Protein AF-A0A839R0R4-F1 (afdb_monomer_lite)

pLDDT: mean 74.89, std 13.88, range [42.34, 93.38]

Secondary structure (DSSP, 8-state):
---HHHHHHHHHHHHHHHHHHHHHHHHHHHHTTSS----HHHHHHHHHHHHHHHHHHHHHHHHHHHHH-SS--TT-HHHHHHHHHHHHHHHHHHHHHHT-TTHHHHHHHHHHHHHHHHIIIII-TTS--HHHHHHHHHT--

Organism: NCBI:txid521392

Radius of gyration: 17.18 Å; chains: 1; bounding box: 37×26×56 Å

Structure (mmCIF, N/CA/C/O backbone):
data_AF-A0A839R0R4-F1
#
_entry.id   AF-A0A839R0R4-F1
#
loop_
_atom_site.group_PDB
_atom_site.id
_atom_site.type_symbol
_atom_site.label_atom_id
_atom_site.label_alt_id
_atom_site.label_comp_id
_atom_site.label_asym_id
_atom_site.label_entity_id
_atom_site.label_seq_id
_atom_site.pdbx_PDB_ins_code
_atom_site.Cartn_x
_atom_site.Cartn_y
_atom_site.Cartn_z
_atom_site.occupancy
_atom_site.B_iso_or_equiv
_atom_site.auth_seq_id
_atom_site.auth_comp_id
_atom_site.auth_asym_id
_atom_site.auth_atom_id
_atom_site.pdbx_PDB_model_num
ATOM 1 N N . MET A 1 1 ? 18.635 4.815 -20.422 1.00 52.44 1 MET A N 1
ATOM 2 C CA . MET A 1 1 ? 17.912 4.214 -19.280 1.00 52.44 1 MET A CA 1
ATOM 3 C C . MET A 1 1 ? 17.832 5.263 -18.183 1.00 52.44 1 MET A C 1
ATOM 5 O O . MET A 1 1 ? 18.862 5.893 -17.953 1.00 52.44 1 MET A O 1
ATOM 9 N N . PRO A 1 2 ? 16.663 5.507 -17.565 1.00 56.66 2 PRO A N 1
ATOM 10 C CA . PRO A 1 2 ? 16.578 6.386 -16.399 1.00 56.66 2 PRO A CA 1
ATOM 11 C C . PRO A 1 2 ? 17.519 5.884 -15.295 1.00 56.66 2 PRO A C 1
ATOM 13 O O . PRO A 1 2 ? 17.740 4.678 -15.160 1.00 56.66 2 PRO A O 1
ATOM 16 N N . SER A 1 3 ? 18.123 6.806 -14.543 1.00 73.06 3 SER A N 1
ATOM 17 C CA . SER A 1 3 ? 18.956 6.446 -13.396 1.00 73.06 3 SER A CA 1
ATOM 18 C C . SER A 1 3 ? 18.098 5.767 -12.326 1.00 73.06 3 SER A C 1
ATOM 20 O O . SER A 1 3 ? 16.921 6.093 -12.173 1.00 73.06 3 SER A O 1
ATOM 22 N N . PHE A 1 4 ? 18.692 4.860 -11.542 1.00 68.06 4 PHE A N 1
ATOM 23 C CA . PHE A 1 4 ? 18.011 4.232 -10.401 1.00 68.06 4 PHE A CA 1
ATOM 24 C C . PHE A 1 4 ? 17.370 5.277 -9.474 1.00 68.06 4 PHE A C 1
ATOM 26 O O . PHE A 1 4 ? 16.248 5.087 -9.015 1.00 68.06 4 PHE A O 1
ATOM 33 N N . SER A 1 5 ? 18.042 6.418 -9.279 1.00 70.75 5 SER A N 1
ATOM 34 C CA . SER A 1 5 ? 17.506 7.544 -8.514 1.00 70.75 5 SER A CA 1
ATOM 35 C C . SER A 1 5 ? 16.203 8.094 -9.094 1.00 70.75 5 SER A C 1
ATOM 37 O O . SER A 1 5 ? 15.271 8.310 -8.336 1.00 70.75 5 SER A O 1
ATOM 39 N N . ALA A 1 6 ? 16.093 8.266 -10.414 1.00 70.69 6 ALA A N 1
ATOM 40 C CA . ALA A 1 6 ? 14.887 8.797 -11.047 1.00 70.69 6 ALA A CA 1
ATOM 41 C C . ALA A 1 6 ? 13.709 7.815 -10.951 1.00 70.69 6 ALA A C 1
ATOM 43 O O . ALA A 1 6 ? 12.592 8.225 -10.639 1.00 70.69 6 ALA A O 1
ATOM 44 N N . THR A 1 7 ? 13.964 6.517 -11.157 1.00 67.75 7 THR A N 1
ATOM 45 C CA . THR A 1 7 ? 12.957 5.461 -10.964 1.00 67.75 7 THR A CA 1
ATOM 46 C C . THR A 1 7 ? 12.481 5.429 -9.513 1.00 67.75 7 THR A C 1
ATOM 48 O O . THR A 1 7 ? 11.280 5.467 -9.261 1.00 67.75 7 THR A O 1
ATOM 51 N N . LEU A 1 8 ? 13.410 5.446 -8.554 1.00 72.31 8 LEU A N 1
ATOM 52 C CA . LEU A 1 8 ? 13.084 5.456 -7.131 1.00 72.31 8 LEU A CA 1
ATOM 53 C C . LEU A 1 8 ? 12.282 6.704 -6.743 1.00 72.31 8 LEU A C 1
ATOM 55 O O . LEU A 1 8 ? 11.289 6.589 -6.038 1.00 72.31 8 LEU A O 1
ATOM 59 N N . THR A 1 9 ? 12.659 7.891 -7.224 1.00 76.75 9 THR A N 1
ATOM 60 C CA . THR A 1 9 ? 11.929 9.131 -6.926 1.00 76.75 9 THR A CA 1
ATOM 61 C C . THR A 1 9 ? 10.496 9.095 -7.458 1.00 76.75 9 THR A C 1
ATOM 63 O O . THR A 1 9 ? 9.586 9.498 -6.737 1.00 76.75 9 THR A O 1
ATOM 66 N N . GLY A 1 10 ? 10.269 8.578 -8.671 1.00 72.19 10 GLY A N 1
ATOM 67 C CA . GLY A 1 10 ? 8.919 8.424 -9.227 1.00 72.19 10 GLY A CA 1
ATOM 68 C C . GLY A 1 10 ? 8.033 7.510 -8.374 1.00 72.19 10 GLY A C 1
ATOM 69 O O . GLY A 1 10 ? 6.925 7.897 -8.003 1.00 72.19 10 GLY A O 1
ATOM 70 N N . HIS A 1 11 ? 8.568 6.349 -7.990 1.00 75.25 11 HIS A N 1
ATOM 71 C CA . HIS A 1 11 ? 7.909 5.393 -7.095 1.00 75.25 11 HIS A CA 1
ATOM 72 C C . HIS A 1 11 ? 7.652 5.970 -5.694 1.00 75.25 11 HIS A C 1
ATOM 74 O O . HIS A 1 11 ? 6.595 5.756 -5.110 1.00 75.25 11 HIS A O 1
ATOM 80 N N . MET A 1 12 ? 8.570 6.777 -5.158 1.00 80.88 12 MET A N 1
ATOM 81 C CA . MET A 1 12 ? 8.397 7.400 -3.840 1.00 80.88 12 MET A CA 1
ATOM 82 C C . MET A 1 12 ? 7.319 8.493 -3.836 1.00 80.88 12 MET A C 1
ATOM 84 O O . MET A 1 12 ? 6.587 8.623 -2.854 1.00 80.88 12 MET A O 1
ATOM 88 N N . ILE A 1 13 ? 7.179 9.263 -4.922 1.00 80.44 13 ILE A N 1
ATOM 89 C CA . ILE A 1 13 ? 6.123 10.283 -5.041 1.00 80.44 13 ILE A CA 1
ATOM 90 C C . ILE A 1 13 ? 4.744 9.622 -5.14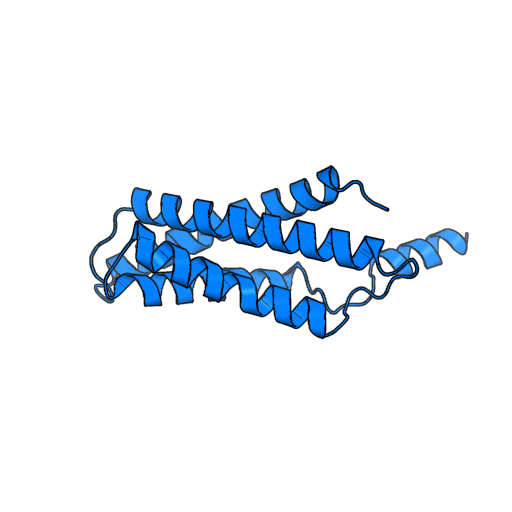8 1.00 80.44 13 ILE A C 1
ATOM 92 O O . ILE A 1 13 ? 3.826 10.015 -4.423 1.00 80.44 13 ILE A O 1
ATOM 96 N N . SER A 1 14 ? 4.586 8.609 -6.011 1.00 79.50 14 SER A N 1
ATOM 97 C CA . SER A 1 14 ? 3.311 7.882 -6.116 1.00 79.50 14 SER A CA 1
ATOM 98 C C . SER A 1 14 ? 3.004 7.121 -4.822 1.00 79.50 14 SER A C 1
ATOM 100 O O . SER A 1 14 ? 1.875 7.169 -4.327 1.00 79.50 14 SER A O 1
ATOM 102 N N . GLY A 1 15 ? 4.027 6.516 -4.217 1.00 81.62 15 GLY A N 1
ATOM 103 C CA . GLY A 1 15 ? 3.974 5.852 -2.925 1.00 81.62 15 GLY A CA 1
ATOM 104 C C . GLY A 1 15 ? 3.425 6.747 -1.821 1.00 81.62 15 GLY A C 1
ATOM 105 O O . GLY A 1 15 ? 2.484 6.357 -1.131 1.00 81.62 15 GLY A O 1
ATOM 106 N N . ALA A 1 16 ? 3.939 7.969 -1.667 1.00 85.69 16 ALA A N 1
ATOM 107 C CA . ALA A 1 16 ? 3.481 8.892 -0.626 1.00 85.69 16 ALA A CA 1
ATOM 108 C C . ALA A 1 16 ? 1.967 9.169 -0.700 1.00 85.69 16 ALA A C 1
ATOM 110 O O . ALA A 1 16 ? 1.288 9.184 0.328 1.00 85.69 16 ALA A O 1
ATOM 111 N N . ILE A 1 17 ? 1.419 9.318 -1.909 1.00 86.38 17 ILE A N 1
ATOM 112 C CA . ILE A 1 17 ? -0.022 9.516 -2.119 1.00 86.38 17 ILE A CA 1
ATOM 113 C C . ILE A 1 17 ? -0.797 8.252 -1.719 1.00 86.38 17 ILE A C 1
ATOM 115 O O . ILE A 1 17 ? -1.769 8.340 -0.964 1.00 86.38 17 ILE A O 1
ATOM 119 N N . LYS A 1 18 ? -0.344 7.070 -2.162 1.00 86.75 18 LYS A N 1
ATOM 120 C CA . LYS A 1 18 ? -0.942 5.777 -1.783 1.00 86.75 18 LYS A CA 1
ATOM 121 C C . LYS A 1 18 ? -0.944 5.588 -0.262 1.00 86.75 18 LYS A C 1
ATOM 123 O O . LYS A 1 18 ? -1.952 5.164 0.296 1.00 86.75 18 LYS A O 1
ATOM 128 N N . ALA A 1 19 ? 0.148 5.942 0.417 1.00 87.12 19 ALA A N 1
ATOM 129 C CA . ALA A 1 19 ? 0.283 5.806 1.865 1.00 87.12 19 ALA A CA 1
ATOM 130 C C . ALA A 1 19 ? -0.752 6.650 2.622 1.00 87.12 19 ALA A C 1
ATOM 132 O O . ALA A 1 19 ? -1.413 6.147 3.529 1.00 87.12 19 ALA A O 1
ATOM 133 N N . VAL A 1 20 ? -0.951 7.909 2.219 1.00 91.12 20 VAL A N 1
ATOM 134 C CA . VAL A 1 20 ? -1.959 8.785 2.838 1.00 91.12 20 VAL A CA 1
ATOM 135 C C . VAL A 1 20 ? -3.365 8.219 2.640 1.00 91.12 20 VAL A C 1
ATOM 137 O O . VAL A 1 20 ? -4.131 8.137 3.598 1.00 91.12 20 VAL A O 1
ATOM 140 N N . ILE A 1 21 ? -3.698 7.773 1.426 1.00 91.50 21 ILE A N 1
ATOM 141 C CA . ILE A 1 21 ? -5.019 7.202 1.132 1.00 91.50 21 ILE A CA 1
ATOM 142 C C . ILE A 1 21 ? -5.240 5.913 1.934 1.00 91.50 21 ILE A C 1
ATOM 144 O O . ILE A 1 21 ? -6.291 5.759 2.553 1.00 91.50 21 ILE A O 1
ATOM 148 N N . ALA A 1 22 ? -4.252 5.016 1.986 1.00 90.25 22 ALA A N 1
ATOM 149 C CA . ALA A 1 22 ? -4.339 3.772 2.750 1.00 90.25 22 ALA A CA 1
ATOM 150 C C . ALA A 1 22 ? -4.508 4.030 4.256 1.00 90.25 22 ALA A C 1
ATOM 152 O O . ALA A 1 22 ? -5.335 3.379 4.896 1.00 90.25 22 ALA A O 1
ATOM 153 N N . ALA A 1 23 ? -3.788 5.009 4.813 1.00 91.06 23 ALA A N 1
ATOM 154 C CA . ALA A 1 23 ? -3.924 5.405 6.212 1.00 91.06 23 ALA A CA 1
ATOM 155 C C . ALA A 1 23 ? -5.320 5.963 6.520 1.00 91.06 23 ALA A C 1
ATOM 157 O O . ALA A 1 23 ? -5.929 5.573 7.515 1.00 91.06 23 ALA A O 1
ATOM 158 N N . LEU A 1 24 ? -5.852 6.836 5.658 1.00 93.38 24 LEU A N 1
ATOM 159 C CA . LEU A 1 24 ? -7.200 7.391 5.814 1.00 93.38 24 LEU A CA 1
ATOM 160 C C . LEU A 1 24 ? -8.275 6.310 5.701 1.00 93.38 24 LEU A C 1
ATOM 162 O O . LEU A 1 24 ? -9.219 6.305 6.484 1.00 93.38 24 LEU A O 1
ATOM 166 N N . MET A 1 25 ? -8.118 5.373 4.765 1.00 93.12 25 MET A N 1
ATOM 167 C CA . MET A 1 25 ? -9.055 4.270 4.567 1.00 93.12 25 MET A CA 1
ATOM 168 C C . MET A 1 25 ? -9.068 3.325 5.777 1.00 93.12 25 MET A C 1
ATOM 170 O O . MET A 1 25 ? -10.134 2.930 6.252 1.00 93.12 25 MET A O 1
ATOM 174 N N . LEU A 1 26 ? -7.891 3.019 6.328 1.00 90.88 26 LEU A N 1
ATOM 175 C CA . LEU A 1 26 ? -7.757 2.197 7.527 1.00 90.88 26 LEU A CA 1
ATOM 176 C C . LEU A 1 26 ? -8.316 2.909 8.771 1.00 90.88 26 LEU A C 1
ATOM 178 O O . LEU A 1 26 ? -9.054 2.308 9.550 1.00 90.88 26 LEU A O 1
ATOM 182 N N . PHE A 1 27 ? -8.036 4.206 8.925 1.00 91.69 27 PHE A N 1
ATOM 183 C CA . PHE A 1 27 ? -8.591 5.022 10.005 1.00 91.69 27 PHE A CA 1
ATOM 184 C C . PHE A 1 27 ? -10.121 5.112 9.923 1.00 91.69 27 PHE A C 1
ATOM 186 O O . PHE A 1 27 ? -10.805 4.866 10.916 1.00 91.69 27 PHE A O 1
ATOM 193 N N . ALA A 1 28 ? -10.675 5.369 8.736 1.00 90.62 28 ALA A N 1
ATOM 194 C CA . ALA A 1 28 ? -12.118 5.381 8.510 1.00 90.62 28 ALA A CA 1
ATOM 195 C C . ALA A 1 28 ? -12.756 4.022 8.831 1.00 90.62 28 ALA A C 1
ATOM 197 O O . ALA A 1 28 ? -13.809 3.973 9.458 1.00 90.62 28 ALA A O 1
ATOM 198 N N . THR A 1 29 ? -12.088 2.918 8.480 1.00 89.44 29 THR A N 1
ATOM 199 C CA . THR A 1 29 ? -12.546 1.564 8.828 1.00 89.44 29 THR A CA 1
ATOM 200 C C . THR A 1 29 ? -12.624 1.383 10.345 1.00 89.44 29 THR A C 1
ATOM 202 O O . THR A 1 29 ? -13.618 0.858 10.844 1.00 89.44 29 THR A O 1
ATOM 205 N N . SER A 1 30 ? -11.643 1.889 11.100 1.00 88.69 30 SER A N 1
ATOM 206 C CA . SER A 1 30 ? -11.686 1.856 12.569 1.00 88.69 30 SER A CA 1
ATOM 207 C C . SER A 1 30 ? -12.838 2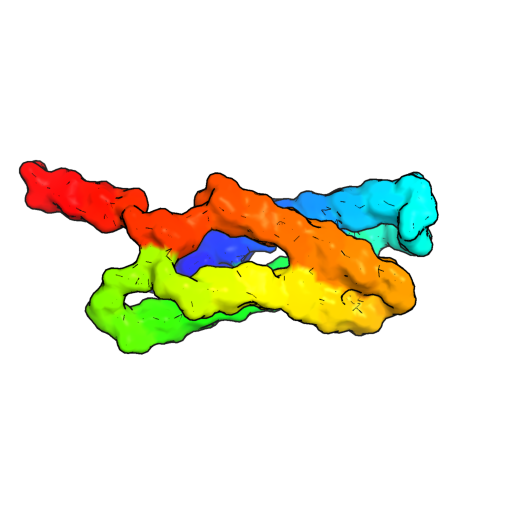.678 13.154 1.00 88.69 30 SER A C 1
ATOM 209 O O . SER A 1 30 ? -13.506 2.222 14.077 1.00 88.69 30 SER A O 1
ATOM 211 N N . ALA A 1 31 ? -13.165 3.826 12.550 1.00 87.31 31 ALA A N 1
ATOM 212 C CA . ALA A 1 31 ? -14.261 4.687 12.996 1.00 87.31 31 ALA A CA 1
ATOM 213 C C . ALA A 1 31 ? -15.653 4.050 12.813 1.00 87.31 31 ALA A C 1
ATOM 215 O O . ALA A 1 31 ? -16.608 4.465 13.464 1.00 87.31 31 ALA A O 1
ATOM 216 N N . THR A 1 32 ? -15.781 3.032 11.953 1.00 87.62 32 THR A N 1
ATOM 217 C CA . THR A 1 32 ? -17.036 2.275 11.788 1.00 87.62 32 THR A CA 1
ATOM 218 C C . THR A 1 32 ? -17.258 1.204 12.861 1.00 87.62 32 THR A C 1
ATOM 220 O O . THR A 1 32 ? -18.323 0.594 12.893 1.00 87.62 32 THR A O 1
ATOM 223 N N . GLY A 1 33 ? -16.263 0.933 13.716 1.00 83.94 33 GLY A N 1
ATOM 224 C CA . GLY A 1 33 ? -16.294 -0.173 14.679 1.00 83.94 33 GLY A CA 1
ATOM 225 C C . GLY A 1 33 ? -16.054 -1.557 14.061 1.00 83.94 33 GLY A C 1
ATOM 226 O O . GLY A 1 33 ? -16.118 -2.560 14.767 1.00 83.94 33 GLY A O 1
ATOM 227 N N . ALA A 1 34 ? -15.757 -1.636 12.757 1.00 83.38 34 ALA A N 1
ATOM 228 C CA . ALA A 1 34 ? -15.453 -2.894 12.067 1.00 83.38 34 ALA A CA 1
ATOM 229 C C . ALA A 1 34 ? -14.129 -3.537 12.524 1.00 83.38 34 ALA A C 1
ATOM 231 O O . ALA A 1 34 ? -13.933 -4.741 12.362 1.00 83.38 34 ALA A O 1
ATOM 232 N N . ILE A 1 35 ? -13.221 -2.738 13.087 1.00 85.56 35 ILE A N 1
ATOM 233 C CA . ILE A 1 35 ? -11.961 -3.169 13.700 1.00 85.56 35 ILE A CA 1
ATOM 234 C C . ILE A 1 35 ? -11.747 -2.427 15.018 1.00 85.56 35 ILE A C 1
ATOM 236 O O 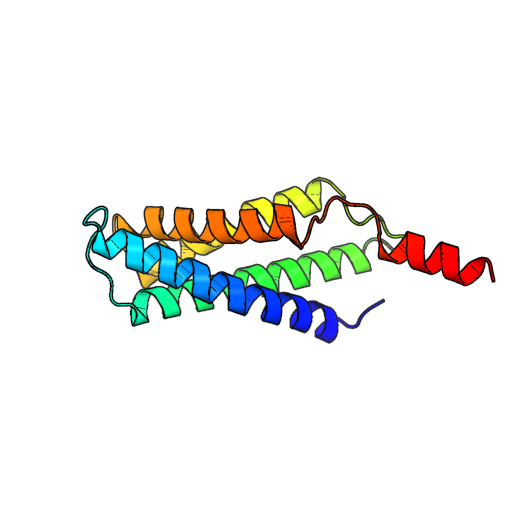. ILE A 1 35 ? -12.410 -1.426 15.284 1.00 85.56 35 ILE A O 1
ATOM 240 N N . SER A 1 36 ? -10.800 -2.903 15.828 1.00 85.00 36 SER A N 1
ATOM 241 C CA . SER A 1 36 ? -10.362 -2.191 17.030 1.00 85.00 36 SER A CA 1
ATOM 242 C C . SER A 1 36 ? -9.908 -0.766 16.693 1.00 85.00 36 SER A C 1
ATOM 244 O O . SER A 1 36 ? -9.328 -0.534 15.630 1.00 85.00 36 SER A O 1
ATOM 246 N N . GLU A 1 37 ? -10.173 0.176 17.600 1.00 85.75 37 GLU A N 1
ATOM 247 C CA . GLU A 1 37 ? -9.823 1.583 17.404 1.00 85.75 37 GLU A CA 1
ATOM 248 C C . GLU A 1 37 ? -8.323 1.754 17.162 1.00 85.75 37 GLU A C 1
ATOM 250 O O . GLU A 1 37 ? -7.485 1.217 17.893 1.00 85.75 37 GLU A O 1
ATOM 255 N N . ILE A 1 38 ? -7.989 2.538 16.138 1.00 88.38 38 ILE A N 1
ATOM 256 C CA . ILE A 1 38 ? -6.612 2.913 15.834 1.00 88.38 38 ILE A CA 1
ATOM 257 C C . ILE A 1 38 ? -6.513 4.430 15.805 1.00 88.38 38 ILE A C 1
ATOM 259 O O . ILE A 1 38 ? -7.403 5.127 15.315 1.00 88.38 38 ILE A O 1
ATOM 263 N N . THR A 1 39 ? -5.392 4.966 16.276 1.00 90.75 39 THR A N 1
ATOM 264 C CA . THR A 1 39 ? -5.125 6.392 16.088 1.00 90.75 39 THR A CA 1
ATOM 265 C C . THR A 1 39 ? -4.674 6.654 14.652 1.00 90.75 39 THR A C 1
ATOM 267 O O . THR A 1 39 ? -4.004 5.825 14.030 1.00 90.75 39 THR A O 1
ATOM 270 N N . LEU A 1 40 ? -4.973 7.849 14.135 1.00 89.06 40 LEU A N 1
ATOM 271 C CA . LEU A 1 40 ? -4.498 8.285 12.818 1.00 89.06 40 LEU A CA 1
ATOM 272 C C . LEU A 1 40 ? -2.964 8.196 12.703 1.00 89.06 40 LEU A C 1
ATOM 274 O O . LEU A 1 40 ? -2.441 7.825 11.657 1.00 89.06 40 LEU A O 1
ATOM 278 N N . SER A 1 41 ? -2.243 8.475 13.795 1.00 88.50 41 SER A N 1
ATOM 279 C CA . SER A 1 41 ? -0.780 8.362 13.853 1.00 88.50 41 SER A CA 1
ATOM 280 C C . SER A 1 41 ? -0.285 6.929 13.604 1.00 88.50 41 SER A C 1
ATOM 282 O O . SER A 1 41 ? 0.640 6.725 12.815 1.00 88.50 41 SER A O 1
ATOM 284 N N . HIS A 1 42 ? -0.931 5.917 14.200 1.00 87.88 42 HIS A N 1
ATOM 285 C CA . HIS A 1 42 ? -0.595 4.513 13.938 1.00 87.88 42 HIS A CA 1
ATOM 286 C C . HIS A 1 42 ? -0.911 4.117 12.493 1.00 87.88 42 HIS A C 1
ATOM 288 O O . HIS A 1 42 ? -0.086 3.474 11.844 1.00 87.88 42 HIS A O 1
ATOM 294 N N . ALA A 1 43 ? -2.064 4.550 11.972 1.00 88.44 43 ALA A N 1
ATOM 295 C CA . ALA A 1 43 ? -2.458 4.289 10.589 1.00 88.44 43 ALA A CA 1
ATOM 296 C C . ALA A 1 43 ? -1.440 4.864 9.588 1.00 88.44 43 ALA A C 1
ATOM 298 O O . ALA A 1 43 ? -1.027 4.175 8.656 1.00 88.44 43 ALA A O 1
ATOM 299 N N . LEU A 1 44 ? -0.992 6.105 9.816 1.00 90.31 44 LEU A N 1
ATOM 300 C CA . LEU A 1 44 ? 0.027 6.765 9.001 1.00 90.31 44 LEU A CA 1
ATOM 301 C C . LEU A 1 44 ? 1.374 6.050 9.104 1.00 90.31 44 LEU A C 1
ATOM 303 O O . LEU A 1 44 ? 1.965 5.723 8.079 1.00 90.31 44 LEU A O 1
ATOM 307 N N . THR A 1 45 ? 1.842 5.761 10.320 1.00 88.62 45 THR A N 1
ATOM 308 C CA . THR A 1 45 ? 3.132 5.086 10.537 1.00 88.62 45 THR A CA 1
ATOM 309 C C . THR A 1 45 ? 3.180 3.750 9.801 1.00 88.62 45 THR A C 1
ATOM 311 O O . THR A 1 45 ? 4.121 3.488 9.053 1.00 88.62 45 THR A O 1
ATOM 314 N N . PHE A 1 46 ? 2.132 2.936 9.943 1.00 87.56 46 PHE A N 1
ATOM 315 C CA . PHE A 1 46 ? 2.005 1.678 9.217 1.00 87.56 46 PHE A CA 1
ATOM 316 C C . PHE A 1 46 ? 2.039 1.886 7.694 1.00 87.56 46 PHE A C 1
ATOM 318 O O . PHE A 1 46 ? 2.831 1.242 7.004 1.00 87.56 46 PHE A O 1
ATOM 325 N N . ALA A 1 47 ? 1.217 2.800 7.169 1.00 86.94 47 ALA A N 1
ATOM 326 C CA . ALA A 1 47 ? 1.091 3.003 5.730 1.00 86.94 47 ALA A CA 1
ATOM 327 C C . ALA A 1 47 ? 2.391 3.511 5.085 1.00 86.94 47 ALA A C 1
ATOM 329 O O . ALA A 1 47 ? 2.749 3.057 3.999 1.00 86.94 47 ALA A O 1
ATOM 330 N N . PHE A 1 48 ? 3.126 4.405 5.754 1.00 86.62 48 PHE A N 1
ATOM 331 C CA . PHE A 1 48 ? 4.410 4.906 5.257 1.00 86.62 48 PHE A CA 1
ATOM 332 C C . PHE A 1 48 ? 5.507 3.838 5.289 1.00 86.62 48 PHE A C 1
ATOM 334 O O . PHE A 1 48 ? 6.255 3.718 4.321 1.00 86.62 48 PHE A O 1
ATOM 341 N N . VAL A 1 49 ? 5.589 3.028 6.350 1.00 86.94 49 VAL A N 1
ATOM 342 C CA . VAL A 1 49 ? 6.568 1.929 6.428 1.00 86.94 49 VAL A CA 1
ATOM 343 C C . VAL A 1 49 ? 6.297 0.880 5.347 1.00 86.94 49 VAL A C 1
ATOM 345 O O . VAL A 1 49 ? 7.217 0.485 4.628 1.00 86.94 49 VAL A O 1
ATOM 348 N N . ALA A 1 50 ? 5.034 0.470 5.186 1.00 83.88 50 ALA A N 1
ATOM 349 C CA . ALA A 1 50 ? 4.638 -0.480 4.150 1.00 83.88 50 ALA A CA 1
ATOM 350 C C . ALA A 1 50 ? 4.933 0.065 2.741 1.00 83.88 50 ALA A C 1
ATOM 352 O O . ALA A 1 50 ? 5.474 -0.653 1.902 1.00 83.88 50 ALA A O 1
ATOM 353 N N . MET A 1 51 ? 4.652 1.348 2.502 1.00 87.00 51 MET A N 1
ATOM 354 C CA . MET A 1 51 ? 4.939 2.019 1.235 1.00 87.00 51 MET A CA 1
ATOM 355 C C . MET A 1 51 ? 6.425 2.033 0.895 1.00 87.00 51 MET A C 1
ATOM 357 O O . MET A 1 51 ? 6.785 1.616 -0.202 1.00 87.00 51 MET A O 1
ATOM 361 N N . ILE A 1 52 ? 7.287 2.460 1.826 1.00 83.25 52 ILE A N 1
ATOM 362 C CA . ILE A 1 52 ? 8.730 2.550 1.571 1.00 83.25 52 ILE A CA 1
ATOM 363 C C . ILE A 1 52 ? 9.266 1.189 1.136 1.00 83.25 52 ILE A C 1
ATOM 365 O O . ILE A 1 52 ? 10.020 1.121 0.168 1.00 83.25 52 ILE A O 1
ATOM 369 N N . LEU A 1 53 ? 8.864 0.103 1.805 1.00 79.81 53 LEU A N 1
ATOM 370 C CA . LEU A 1 53 ? 9.315 -1.234 1.430 1.00 79.81 53 LEU A CA 1
ATOM 371 C C . LEU A 1 53 ? 8.828 -1.616 0.030 1.00 79.81 53 LEU A C 1
ATOM 373 O O . LEU A 1 53 ? 9.636 -2.035 -0.796 1.00 79.81 53 LEU A O 1
ATOM 377 N N . VAL A 1 54 ? 7.527 -1.478 -0.230 1.00 80.38 54 VAL A N 1
ATOM 378 C CA . VAL A 1 54 ? 6.925 -1.907 -1.498 1.00 80.38 54 VAL A CA 1
ATOM 379 C C . VAL A 1 54 ? 7.522 -1.134 -2.664 1.00 80.38 54 VAL A C 1
ATOM 381 O O . VAL A 1 54 ? 7.997 -1.746 -3.612 1.00 80.38 54 VAL A O 1
ATOM 384 N N . GLU A 1 55 ? 7.602 0.189 -2.559 1.00 80.50 55 GLU A N 1
ATOM 385 C CA . GLU A 1 55 ? 8.152 1.034 -3.618 1.00 80.50 55 GLU A CA 1
ATOM 386 C C . GLU A 1 55 ? 9.666 0.832 -3.787 1.00 80.50 55 GLU A C 1
ATOM 388 O O . GLU A 1 55 ? 10.166 0.829 -4.912 1.00 80.50 55 GLU A O 1
ATOM 393 N N . THR A 1 56 ? 10.416 0.584 -2.703 1.00 75.88 56 THR A N 1
ATOM 394 C CA . THR A 1 56 ? 11.854 0.262 -2.800 1.00 75.88 56 THR A CA 1
ATOM 395 C C . THR A 1 56 ? 12.073 -1.067 -3.512 1.00 75.88 56 THR A C 1
ATOM 397 O O . THR A 1 56 ? 12.918 -1.165 -4.401 1.00 75.88 56 THR A O 1
ATOM 400 N N . VAL A 1 57 ? 11.325 -2.104 -3.141 1.00 74.56 57 VAL A N 1
ATOM 401 C CA . VAL A 1 57 ? 11.466 -3.429 -3.746 1.00 74.56 57 VAL A CA 1
ATOM 402 C C . VAL A 1 57 ? 10.970 -3.415 -5.189 1.00 74.56 57 VAL A C 1
ATOM 404 O O . VAL A 1 57 ? 11.673 -3.953 -6.041 1.00 74.56 57 VAL A O 1
ATOM 407 N N . SER A 1 58 ? 9.850 -2.756 -5.504 1.00 73.31 58 SER A N 1
ATOM 408 C CA . SER A 1 58 ? 9.410 -2.562 -6.891 1.00 73.31 58 SER A CA 1
ATOM 409 C C . SER A 1 58 ? 10.480 -1.826 -7.698 1.00 73.31 58 SER A C 1
ATOM 411 O O . SER A 1 58 ? 10.902 -2.334 -8.734 1.00 73.31 58 SER A O 1
ATOM 413 N N . ALA A 1 59 ? 11.041 -0.718 -7.199 1.00 71.69 59 ALA A N 1
ATOM 414 C CA . ALA A 1 59 ? 12.122 -0.004 -7.884 1.00 71.69 59 ALA A CA 1
ATOM 415 C C . ALA A 1 59 ? 13.369 -0.885 -8.116 1.00 71.69 59 ALA A C 1
ATOM 417 O O . ALA A 1 59 ? 13.951 -0.862 -9.205 1.00 71.69 59 ALA A O 1
ATOM 418 N N . VAL A 1 60 ? 13.769 -1.701 -7.132 1.00 71.19 60 VAL A N 1
ATOM 419 C CA . VAL A 1 60 ? 14.87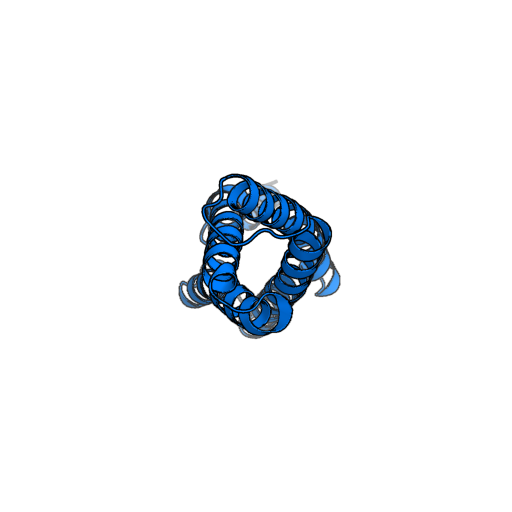5 -2.667 -7.270 1.00 71.19 60 VAL A CA 1
ATOM 420 C C . VAL A 1 60 ? 14.543 -3.737 -8.308 1.00 71.19 60 VAL A C 1
ATOM 422 O O . VAL A 1 60 ? 15.377 -4.034 -9.162 1.00 71.19 60 VAL A O 1
ATOM 425 N N . MET A 1 61 ? 13.333 -4.295 -8.284 1.00 69.56 61 MET A N 1
ATOM 426 C CA . MET A 1 61 ? 12.890 -5.309 -9.240 1.00 69.56 61 MET A CA 1
ATOM 427 C C . MET A 1 61 ? 12.847 -4.753 -10.663 1.00 69.56 61 MET A C 1
ATOM 429 O O . MET A 1 61 ? 13.406 -5.375 -11.569 1.00 69.56 61 MET A O 1
ATOM 433 N N . PHE A 1 62 ? 12.290 -3.555 -10.860 1.00 67.69 62 PHE A N 1
ATOM 434 C CA . PHE A 1 62 ? 12.320 -2.849 -12.140 1.00 67.69 62 PHE A CA 1
ATOM 435 C C . PHE A 1 62 ? 13.751 -2.639 -12.627 1.00 67.69 62 PHE A C 1
ATOM 437 O O . PHE A 1 62 ? 14.055 -2.918 -13.787 1.00 67.69 62 PHE A O 1
ATOM 444 N N . HIS A 1 63 ? 14.657 -2.219 -11.742 1.00 65.19 63 HIS A N 1
ATOM 445 C CA . HIS A 1 63 ? 16.054 -2.003 -12.097 1.00 65.19 63 HIS A CA 1
ATOM 446 C C . HIS A 1 63 ? 16.781 -3.307 -12.462 1.00 65.19 63 HIS A C 1
ATOM 448 O O . HIS A 1 63 ? 17.469 -3.363 -13.479 1.00 65.19 63 HIS A O 1
ATOM 454 N N . VAL A 1 64 ? 16.598 -4.387 -11.695 1.00 63.53 64 VAL A N 1
ATOM 455 C CA . VAL A 1 64 ? 17.204 -5.703 -11.970 1.00 63.53 64 VAL A CA 1
ATOM 456 C C . VAL A 1 64 ? 16.672 -6.297 -13.272 1.00 63.53 64 VAL A C 1
ATOM 458 O O . VAL A 1 64 ? 17.446 -6.842 -14.061 1.00 63.53 64 VAL A O 1
ATOM 461 N N . VAL A 1 65 ? 15.368 -6.186 -13.531 1.00 61.47 65 VAL A N 1
ATOM 462 C CA . VAL A 1 65 ? 14.756 -6.644 -14.785 1.00 61.47 65 VAL A CA 1
ATOM 463 C C . VAL A 1 65 ? 15.278 -5.829 -15.967 1.00 61.47 65 VAL A C 1
ATOM 465 O O . VAL A 1 65 ? 15.661 -6.419 -16.980 1.00 61.47 65 VAL A O 1
ATOM 468 N N . ALA A 1 66 ? 15.362 -4.504 -15.823 1.00 60.28 66 ALA A N 1
ATOM 469 C CA . ALA A 1 66 ? 15.919 -3.615 -16.839 1.00 60.28 66 ALA A CA 1
ATOM 470 C C . ALA A 1 66 ? 17.404 -3.909 -17.118 1.00 60.28 66 ALA A C 1
ATOM 472 O O . ALA A 1 66 ? 17.823 -3.903 -18.271 1.00 60.28 66 ALA A O 1
ATOM 473 N N . LEU A 1 67 ? 18.197 -4.232 -16.091 1.00 58.88 67 LEU A N 1
ATOM 474 C CA . LEU A 1 67 ? 19.608 -4.606 -16.236 1.00 58.88 67 LEU A CA 1
ATOM 475 C C . LEU A 1 67 ? 19.797 -5.986 -16.882 1.00 58.88 67 LEU A C 1
ATOM 477 O O . LEU A 1 67 ? 20.697 -6.164 -17.702 1.00 58.88 67 LEU A O 1
ATOM 481 N N . ARG A 1 68 ? 18.962 -6.975 -16.530 1.00 55.12 68 ARG A N 1
ATOM 482 C CA . ARG A 1 68 ? 19.048 -8.339 -17.084 1.00 55.12 68 ARG A CA 1
ATOM 483 C C . ARG A 1 68 ? 18.574 -8.423 -18.534 1.00 55.12 68 ARG A C 1
ATOM 485 O O . ARG A 1 68 ? 19.030 -9.300 -19.263 1.00 55.12 68 ARG A O 1
ATOM 492 N N . ARG A 1 69 ? 17.679 -7.533 -18.971 1.00 53.78 69 ARG A N 1
ATOM 493 C CA . ARG A 1 69 ? 17.171 -7.487 -20.346 1.00 53.78 69 ARG A CA 1
ATOM 494 C C . ARG A 1 69 ? 17.720 -6.257 -21.069 1.00 53.78 69 ARG A C 1
ATOM 496 O O . ARG A 1 69 ? 17.098 -5.204 -21.070 1.00 53.78 69 ARG A O 1
ATOM 503 N N . ARG A 1 70 ? 18.844 -6.405 -21.782 1.00 48.19 70 ARG A N 1
ATOM 504 C CA . ARG A 1 70 ? 19.367 -5.379 -22.716 1.00 48.19 70 ARG A CA 1
ATOM 505 C C . ARG A 1 70 ? 18.411 -5.020 -23.883 1.00 48.19 70 ARG A C 1
ATOM 507 O O . ARG A 1 70 ? 18.782 -4.199 -24.709 1.00 48.19 70 ARG A O 1
ATOM 514 N N . HIS A 1 71 ? 17.194 -5.578 -23.938 1.00 42.34 71 HIS A N 1
ATOM 515 C CA . HIS A 1 71 ? 16.100 -5.155 -24.819 1.00 42.34 71 HIS A CA 1
ATOM 516 C C . HIS A 1 71 ? 14.754 -5.178 -24.060 1.00 42.34 71 HIS A C 1
ATOM 518 O O . HIS A 1 71 ? 14.452 -6.173 -23.392 1.00 42.34 71 HIS A O 1
ATOM 524 N N . PRO A 1 72 ? 13.956 -4.097 -24.128 1.00 43.47 72 PRO A N 1
ATOM 525 C CA . PRO A 1 72 ? 12.798 -3.883 -23.274 1.00 43.47 72 PRO A CA 1
ATOM 526 C C . PRO A 1 72 ? 11.618 -4.748 -23.723 1.00 43.47 72 PRO A C 1
ATOM 528 O O . PRO A 1 72 ? 11.231 -4.748 -24.886 1.00 43.47 72 PRO A O 1
ATOM 531 N N . ARG A 1 73 ? 11.012 -5.452 -22.771 1.00 47.34 73 ARG A N 1
ATOM 532 C CA . ARG A 1 73 ? 9.556 -5.610 -22.754 1.00 47.34 73 ARG A CA 1
ATOM 533 C C . ARG A 1 73 ? 9.082 -5.252 -21.350 1.00 47.34 73 ARG A C 1
ATOM 535 O O . ARG A 1 73 ? 9.136 -6.127 -20.475 1.00 47.34 73 ARG A O 1
ATOM 542 N N . PRO A 1 74 ? 8.738 -3.976 -21.089 1.00 49.53 74 PRO A N 1
ATOM 543 C CA . PRO A 1 74 ? 7.804 -3.661 -20.010 1.00 49.53 74 PRO A CA 1
ATOM 544 C C . PRO A 1 74 ? 6.544 -4.524 -20.202 1.00 49.53 74 PRO A C 1
ATOM 546 O O . PRO A 1 74 ? 6.116 -4.732 -21.330 1.00 49.53 74 PRO A O 1
ATOM 549 N N . GLY A 1 75 ? 6.012 -5.125 -19.134 1.00 53.50 75 GLY A N 1
ATOM 550 C CA . GLY A 1 75 ? 4.806 -5.970 -19.223 1.00 53.50 75 GLY A CA 1
ATOM 551 C C . GLY A 1 75 ? 5.017 -7.492 -19.212 1.00 53.50 75 GLY A C 1
ATOM 552 O O . GLY A 1 75 ? 4.082 -8.246 -19.471 1.00 53.50 75 GLY A O 1
ATOM 553 N N . SER A 1 76 ? 6.211 -7.996 -18.874 1.00 61.28 76 SER A N 1
ATOM 554 C CA . SER A 1 76 ? 6.387 -9.431 -18.592 1.00 61.28 76 SER A CA 1
ATOM 555 C C . SER A 1 76 ? 5.483 -9.844 -17.428 1.00 61.28 76 SER A C 1
ATOM 557 O O . SER A 1 76 ? 5.671 -9.344 -16.323 1.00 61.28 76 SER A O 1
ATOM 559 N N . THR A 1 77 ? 4.582 -10.809 -17.636 1.00 63.66 77 THR A N 1
ATOM 560 C CA . THR A 1 77 ? 3.600 -11.280 -16.637 1.00 63.66 77 THR A CA 1
ATOM 561 C C . THR A 1 77 ? 4.224 -11.552 -15.266 1.00 63.66 77 THR A C 1
ATOM 563 O O . THR A 1 77 ? 3.639 -11.222 -14.244 1.00 63.66 77 THR A O 1
ATOM 566 N N . ALA A 1 78 ? 5.453 -12.077 -15.232 1.00 64.38 78 ALA A N 1
ATOM 567 C CA . ALA A 1 78 ? 6.198 -12.307 -13.995 1.00 64.38 78 ALA A CA 1
ATOM 568 C C . ALA A 1 78 ? 6.469 -11.029 -13.169 1.00 64.38 78 ALA A C 1
ATOM 570 O O . ALA A 1 78 ? 6.403 -11.080 -11.949 1.00 64.38 78 ALA A O 1
ATOM 571 N N . VAL A 1 79 ? 6.751 -9.891 -13.812 1.00 65.94 79 VAL A N 1
ATOM 572 C CA . VAL A 1 79 ? 6.981 -8.603 -13.130 1.00 65.94 79 VAL A CA 1
ATOM 573 C C . VAL A 1 79 ? 5.665 -8.067 -12.581 1.00 65.94 79 VAL A C 1
ATOM 575 O O . VAL A 1 79 ? 5.593 -7.708 -11.415 1.00 65.94 79 VAL A O 1
ATOM 578 N N . THR A 1 80 ? 4.598 -8.137 -13.380 1.00 69.44 80 THR A N 1
ATOM 579 C CA . THR A 1 80 ? 3.252 -7.733 -12.957 1.00 69.44 80 THR A CA 1
ATOM 580 C C . THR A 1 80 ? 2.747 -8.559 -11.775 1.00 69.44 80 THR A C 1
ATOM 582 O O . THR A 1 80 ? 2.152 -8.007 -10.858 1.00 69.44 80 THR A O 1
ATOM 585 N N . VAL A 1 81 ? 3.001 -9.873 -11.765 1.00 72.56 81 VAL A N 1
ATOM 586 C CA . VAL A 1 81 ? 2.627 -10.751 -10.644 1.00 72.56 81 VAL A CA 1
ATOM 587 C C . VAL A 1 81 ? 3.382 -10.374 -9.373 1.00 72.56 81 VAL A C 1
ATOM 589 O O . VAL A 1 81 ? 2.775 -10.337 -8.306 1.00 72.56 81 VAL A O 1
ATOM 592 N N . VAL A 1 82 ? 4.680 -10.070 -9.472 1.00 71.38 82 VAL A N 1
ATOM 593 C CA . VAL A 1 82 ? 5.463 -9.625 -8.312 1.00 71.38 82 VAL A CA 1
ATOM 594 C C . VAL A 1 82 ? 4.934 -8.291 -7.790 1.00 71.38 82 VAL A C 1
ATOM 596 O O . VAL A 1 82 ? 4.654 -8.202 -6.599 1.00 71.38 82 VAL A O 1
ATOM 599 N N . ASP A 1 83 ? 4.711 -7.301 -8.656 1.00 69.62 83 ASP A N 1
ATOM 600 C CA . ASP A 1 83 ? 4.177 -5.995 -8.245 1.00 69.62 83 ASP A CA 1
ATOM 601 C C . ASP A 1 83 ? 2.769 -6.092 -7.635 1.00 69.62 83 ASP A C 1
ATOM 603 O O . ASP A 1 83 ? 2.446 -5.338 -6.721 1.00 69.62 83 ASP A O 1
ATOM 607 N N . LEU A 1 84 ? 1.930 -7.038 -8.076 1.00 73.31 84 LEU A N 1
ATOM 608 C CA . LEU A 1 84 ? 0.610 -7.259 -7.470 1.00 73.31 84 LEU A CA 1
ATOM 609 C C . LEU A 1 84 ? 0.679 -7.989 -6.122 1.00 73.31 84 LEU A C 1
ATOM 611 O O . LEU A 1 84 ? -0.158 -7.742 -5.251 1.00 73.31 84 LEU A O 1
ATOM 615 N N . ALA A 1 85 ? 1.627 -8.914 -5.960 1.00 80.25 85 ALA A N 1
ATOM 616 C CA . ALA A 1 85 ? 1.740 -9.762 -4.774 1.00 80.25 85 ALA A CA 1
ATOM 617 C C . ALA A 1 85 ? 2.546 -9.113 -3.641 1.00 80.25 85 ALA A C 1
ATOM 619 O O . ALA A 1 85 ? 2.369 -9.460 -2.474 1.00 80.25 85 ALA A O 1
ATOM 620 N N . LEU A 1 86 ? 3.430 -8.171 -3.956 1.00 78.00 86 LEU A N 1
ATOM 621 C CA . LEU A 1 86 ? 4.294 -7.540 -2.969 1.00 78.00 86 LEU A CA 1
ATOM 622 C C . LEU A 1 86 ? 3.550 -6.646 -1.951 1.00 78.00 86 LEU A C 1
ATOM 624 O O . LEU A 1 86 ? 3.838 -6.768 -0.756 1.00 78.00 86 LEU A O 1
ATOM 628 N N . PRO A 1 87 ? 2.572 -5.807 -2.354 1.00 78.56 87 PRO A N 1
ATOM 629 C CA . PRO A 1 87 ? 1.803 -4.979 -1.427 1.00 78.56 87 PRO A CA 1
ATOM 630 C C . PRO A 1 87 ? 1.099 -5.763 -0.307 1.00 78.56 87 PRO A C 1
ATOM 632 O O . PRO A 1 87 ? 1.300 -5.401 0.856 1.00 78.56 87 PRO A O 1
ATOM 635 N N . PRO A 1 88 ? 0.332 -6.844 -0.579 1.00 81.62 88 PRO A N 1
ATOM 636 C CA . PRO A 1 88 ? -0.320 -7.601 0.488 1.00 81.62 88 PRO A CA 1
ATOM 637 C C . PRO A 1 88 ? 0.685 -8.275 1.426 1.00 81.62 88 PRO A C 1
ATOM 639 O O . PRO A 1 88 ? 0.460 -8.304 2.634 1.00 81.62 88 PRO A O 1
ATOM 642 N N . LEU A 1 89 ? 1.810 -8.780 0.906 1.00 84.62 89 LEU A N 1
ATOM 643 C CA . LEU A 1 89 ? 2.843 -9.424 1.724 1.00 84.62 89 LEU A CA 1
ATOM 644 C C . LEU A 1 89 ? 3.532 -8.433 2.668 1.00 84.62 89 LEU A C 1
ATOM 646 O O . LEU A 1 89 ? 3.683 -8.722 3.855 1.00 84.62 89 LEU A O 1
ATOM 650 N N . ALA A 1 90 ? 3.906 -7.255 2.164 1.00 81.69 90 ALA A N 1
ATOM 651 C CA . ALA A 1 90 ? 4.493 -6.197 2.979 1.00 81.69 90 ALA A CA 1
ATOM 652 C C . ALA A 1 90 ? 3.511 -5.714 4.056 1.00 81.69 90 ALA A C 1
ATOM 654 O O . ALA A 1 90 ? 3.879 -5.577 5.223 1.00 81.69 90 ALA A O 1
ATOM 655 N N . ALA A 1 91 ? 2.247 -5.508 3.683 1.00 81.75 91 ALA A N 1
ATOM 656 C CA . ALA A 1 91 ? 1.217 -5.042 4.599 1.00 81.75 91 ALA A CA 1
ATOM 657 C C . ALA A 1 91 ? 0.885 -6.072 5.693 1.00 81.75 91 ALA A C 1
ATOM 659 O O . ALA A 1 91 ? 0.714 -5.693 6.850 1.00 81.75 91 ALA A O 1
ATOM 660 N N . LEU A 1 92 ? 0.862 -7.370 5.370 1.00 85.31 92 LEU A N 1
ATOM 661 C CA . LEU A 1 92 ? 0.713 -8.440 6.363 1.00 85.31 92 LEU A CA 1
ATOM 662 C C . LEU A 1 92 ? 1.912 -8.496 7.317 1.00 85.31 92 LEU A C 1
ATOM 664 O O . LEU A 1 92 ? 1.729 -8.511 8.536 1.00 85.31 92 LEU A O 1
ATOM 668 N N . LEU A 1 93 ? 3.136 -8.480 6.781 1.00 84.88 93 LEU A N 1
ATOM 669 C CA . LEU A 1 93 ? 4.356 -8.540 7.586 1.00 84.88 93 LEU A CA 1
ATOM 670 C C . LEU A 1 93 ? 4.432 -7.366 8.568 1.00 84.88 93 LEU A C 1
ATOM 672 O O . LEU A 1 93 ? 4.609 -7.571 9.763 1.00 84.88 93 LEU A O 1
ATOM 676 N N . PHE A 1 94 ? 4.231 -6.134 8.106 1.00 80.31 94 PHE A N 1
ATOM 677 C CA . PHE A 1 94 ? 4.281 -4.984 9.007 1.00 80.31 94 PHE A CA 1
ATOM 678 C C . PHE A 1 94 ? 3.044 -4.841 9.873 1.00 80.31 94 PHE A C 1
ATOM 680 O O . PHE A 1 94 ? 3.156 -4.365 10.997 1.00 80.31 94 PHE A O 1
ATOM 687 N N . GLY A 1 95 ? 1.877 -5.273 9.400 1.00 80.88 95 GLY A N 1
ATOM 688 C CA . GLY A 1 95 ? 0.663 -5.236 10.200 1.00 80.88 95 GLY A CA 1
ATOM 689 C C . GLY A 1 95 ? 0.833 -6.118 11.433 1.00 80.88 95 GLY A C 1
ATOM 690 O O . GLY A 1 95 ? 0.548 -5.675 12.543 1.00 80.88 95 GLY A O 1
ATOM 691 N N . THR A 1 96 ? 1.395 -7.323 11.265 1.00 84.12 96 THR A N 1
ATOM 692 C CA . THR A 1 96 ? 1.703 -8.215 12.398 1.00 84.12 96 THR A CA 1
ATOM 693 C C . THR A 1 96 ? 2.702 -7.613 13.385 1.00 84.12 96 THR A C 1
ATOM 695 O O . THR A 1 96 ? 2.513 -7.774 14.587 1.00 84.12 96 THR A O 1
ATOM 698 N N . ILE A 1 97 ? 3.718 -6.891 12.902 1.00 82.75 97 ILE A N 1
ATOM 699 C CA . ILE A 1 97 ? 4.749 -6.267 13.747 1.00 82.75 97 ILE A CA 1
ATOM 700 C C . ILE A 1 97 ? 4.231 -5.009 14.466 1.00 82.75 97 ILE A C 1
ATOM 702 O O . ILE A 1 97 ? 4.552 -4.800 15.632 1.00 82.75 97 ILE A O 1
ATOM 706 N N . LEU A 1 98 ? 3.472 -4.154 13.774 1.00 81.38 98 LEU A N 1
ATOM 707 C CA . LEU A 1 98 ? 3.153 -2.793 14.224 1.00 81.38 98 LEU A CA 1
ATOM 708 C C . LEU A 1 98 ? 1.751 -2.638 14.819 1.00 81.38 98 LEU A C 1
ATOM 710 O O . LEU A 1 98 ? 1.555 -1.776 15.669 1.00 81.38 98 LEU A O 1
ATOM 714 N N . LEU A 1 99 ? 0.771 -3.410 14.342 1.00 81.06 99 LEU A N 1
ATOM 715 C CA . LEU A 1 99 ? -0.643 -3.235 14.700 1.00 81.06 99 LEU A CA 1
ATOM 716 C C . LEU A 1 99 ? -1.168 -4.394 15.553 1.00 81.06 99 LEU A C 1
ATOM 718 O O . LEU A 1 99 ? -1.934 -4.167 16.485 1.00 81.06 99 LEU A O 1
ATOM 722 N N . GLY A 1 100 ? -0.737 -5.625 15.259 1.00 76.38 100 GLY A N 1
ATOM 723 C CA . GLY A 1 100 ? -1.158 -6.828 15.977 1.00 76.38 100 GLY A CA 1
ATOM 724 C C . GLY A 1 100 ? -2.652 -7.172 15.830 1.00 76.38 100 GLY A C 1
ATOM 725 O O . GLY A 1 100 ? -3.473 -6.398 15.333 1.00 76.38 100 GLY A O 1
ATOM 726 N N . GLY A 1 101 ? -3.017 -8.387 16.250 1.00 78.50 101 GLY A N 1
ATOM 727 C CA . GLY A 1 101 ? -4.413 -8.835 16.338 1.00 78.50 101 GLY A CA 1
ATOM 728 C C . GLY A 1 101 ? -5.197 -8.825 15.014 1.00 78.50 101 GLY A C 1
ATOM 729 O O . GLY A 1 101 ? -4.651 -9.041 13.935 1.00 78.50 101 GLY A O 1
ATOM 730 N N . GLY A 1 102 ? -6.512 -8.595 15.100 1.00 75.00 102 GLY A N 1
ATOM 731 C CA . GLY A 1 102 ? -7.415 -8.591 13.937 1.00 75.00 102 GLY A CA 1
ATOM 732 C C . GLY A 1 102 ? -7.251 -7.386 13.000 1.00 75.00 102 GLY A C 1
ATOM 733 O O . GLY A 1 102 ? -7.683 -7.445 11.850 1.00 75.00 102 GLY A O 1
ATOM 734 N N . ILE A 1 103 ? -6.585 -6.315 13.451 1.00 83.94 103 ILE A N 1
ATOM 735 C CA . ILE A 1 103 ? -6.366 -5.089 12.664 1.00 83.94 103 ILE A CA 1
ATOM 736 C C . ILE A 1 103 ? -5.458 -5.360 11.457 1.00 83.94 103 ILE A C 1
ATOM 738 O O . ILE A 1 103 ? -5.616 -4.736 10.409 1.00 83.94 103 ILE A O 1
ATOM 742 N N . VAL A 1 104 ? -4.542 -6.325 11.574 1.00 85.50 104 VAL A N 1
ATOM 743 C CA . VAL A 1 104 ? -3.569 -6.693 10.532 1.00 85.50 104 VAL A CA 1
ATOM 744 C C . VAL A 1 104 ? -4.239 -7.010 9.200 1.00 85.50 104 VAL A C 1
ATOM 746 O O . VAL A 1 104 ? -3.770 -6.572 8.153 1.00 85.50 104 VAL A O 1
ATOM 749 N N . ILE A 1 105 ? -5.345 -7.756 9.236 1.00 86.06 105 ILE A N 1
ATOM 750 C CA . ILE A 1 105 ? -6.053 -8.178 8.026 1.00 86.06 105 ILE A CA 1
ATOM 751 C C . ILE A 1 105 ? -6.697 -6.965 7.354 1.00 86.06 105 ILE A C 1
ATOM 753 O O . ILE A 1 105 ? -6.556 -6.790 6.147 1.00 86.06 105 ILE A O 1
ATOM 757 N N . ALA A 1 106 ? -7.345 -6.090 8.125 1.00 86.00 106 ALA A N 1
ATOM 758 C CA . ALA A 1 106 ? -7.932 -4.867 7.585 1.00 86.00 106 ALA A CA 1
ATOM 759 C C . ALA A 1 106 ? -6.864 -3.928 7.011 1.00 86.00 106 ALA A C 1
ATOM 761 O O . ALA A 1 106 ? -7.028 -3.408 5.911 1.00 86.00 106 ALA A O 1
ATOM 762 N N . ALA A 1 107 ? -5.736 -3.778 7.706 1.00 85.12 107 ALA A N 1
ATOM 763 C CA . ALA A 1 107 ? -4.595 -2.999 7.243 1.00 85.12 107 ALA A CA 1
ATOM 764 C C . ALA A 1 107 ? -4.029 -3.549 5.924 1.00 85.12 107 ALA A C 1
ATOM 766 O O . ALA A 1 107 ? -3.799 -2.786 4.984 1.00 85.12 107 ALA A O 1
ATOM 767 N N . ALA A 1 108 ? -3.893 -4.874 5.820 1.00 86.44 108 ALA A N 1
ATOM 768 C CA . ALA A 1 108 ? -3.484 -5.544 4.594 1.00 86.44 108 ALA A CA 1
ATOM 769 C C . ALA A 1 108 ? -4.482 -5.333 3.451 1.00 86.44 108 ALA A C 1
ATOM 771 O O . ALA A 1 108 ? -4.064 -5.015 2.340 1.00 86.44 108 ALA A O 1
ATOM 772 N N . ILE A 1 109 ? -5.787 -5.443 3.714 1.00 87.31 109 ILE A N 1
ATOM 773 C CA . ILE A 1 109 ? -6.837 -5.224 2.711 1.00 87.31 109 ILE A CA 1
ATOM 774 C C . ILE A 1 109 ? -6.823 -3.774 2.219 1.00 87.31 109 ILE A C 1
ATOM 776 O O . ILE A 1 109 ? -6.720 -3.555 1.014 1.00 87.31 109 ILE A O 1
ATOM 780 N N . CYS A 1 110 ? -6.874 -2.786 3.119 1.00 87.94 110 CYS A N 1
ATOM 781 C CA . CYS A 1 110 ? -6.870 -1.366 2.753 1.00 87.94 110 CYS A CA 1
ATOM 782 C C . CYS A 1 110 ? -5.636 -1.010 1.920 1.00 87.94 110 CYS A C 1
ATOM 784 O O . CYS A 1 110 ? -5.754 -0.399 0.859 1.00 87.94 110 CYS A O 1
ATOM 786 N N . PHE A 1 111 ? -4.455 -1.436 2.371 1.00 85.69 111 PHE A N 1
ATOM 787 C CA . PHE A 1 111 ? -3.209 -1.161 1.669 1.00 85.69 111 PHE A CA 1
ATOM 788 C C . PHE A 1 111 ? -3.170 -1.835 0.291 1.00 85.69 111 PHE A C 1
ATOM 790 O O . PHE A 1 111 ? -2.828 -1.191 -0.699 1.00 85.69 111 PHE A O 1
ATOM 797 N N . THR A 1 112 ? -3.593 -3.099 0.201 1.00 85.62 112 THR A N 1
ATOM 798 C CA . THR A 1 112 ? -3.642 -3.844 -1.067 1.00 85.62 112 THR A CA 1
ATOM 799 C C . THR A 1 112 ? -4.609 -3.208 -2.055 1.00 85.62 112 THR A C 1
ATOM 801 O O . THR A 1 112 ? -4.244 -3.026 -3.211 1.00 85.62 112 THR A O 1
ATOM 804 N N . ILE A 1 113 ? -5.811 -2.819 -1.612 1.00 88.50 113 ILE A N 1
ATOM 805 C CA . ILE A 1 113 ? -6.805 -2.159 -2.467 1.00 88.50 113 ILE A CA 1
ATOM 806 C C . ILE A 1 113 ? -6.231 -0.869 -3.041 1.00 88.50 113 ILE A C 1
ATOM 808 O O . ILE A 1 113 ? -6.284 -0.674 -4.251 1.00 88.50 113 ILE A O 1
ATOM 812 N N . VAL A 1 114 ? -5.661 -0.001 -2.202 1.00 87.06 114 VAL A N 1
ATOM 813 C CA . VAL A 1 114 ? -5.102 1.274 -2.671 1.00 87.06 114 VAL A CA 1
ATOM 814 C C . VAL A 1 114 ? -3.978 1.031 -3.669 1.00 87.06 114 VAL A C 1
ATOM 816 O O . VAL A 1 114 ? -3.963 1.642 -4.737 1.00 87.06 114 VAL A O 1
ATOM 819 N N . PHE A 1 115 ? -3.071 0.107 -3.355 1.00 83.19 115 PHE A N 1
ATOM 820 C CA . PHE A 1 115 ? -1.953 -0.194 -4.235 1.00 83.19 115 PHE A CA 1
ATOM 821 C C . PHE A 1 115 ? -2.429 -0.761 -5.574 1.00 83.19 115 PHE A C 1
ATOM 823 O O . PHE A 1 115 ? -2.024 -0.273 -6.622 1.00 83.19 115 PHE A O 1
ATOM 830 N N . TRP A 1 116 ? -3.366 -1.710 -5.558 1.00 84.00 116 TRP A N 1
ATOM 831 C CA . TRP A 1 116 ? -3.943 -2.278 -6.773 1.00 84.00 116 TRP A CA 1
ATOM 832 C C . TRP A 1 116 ? -4.710 -1.244 -7.583 1.00 84.00 116 TRP A C 1
ATOM 834 O O . TRP A 1 116 ? -4.531 -1.187 -8.789 1.00 84.00 116 TRP A O 1
ATOM 844 N N . VAL A 1 117 ? -5.531 -0.395 -6.967 1.00 86.25 117 VAL A N 1
ATOM 845 C CA . VAL A 1 117 ? -6.264 0.655 -7.690 1.00 86.25 117 VAL A CA 1
ATOM 846 C C . VAL A 1 117 ? -5.290 1.585 -8.414 1.00 86.25 117 VAL A C 1
ATOM 848 O O . VAL A 1 117 ? -5.479 1.860 -9.598 1.00 86.25 117 VAL A O 1
ATOM 851 N N . PHE A 1 118 ? -4.216 2.018 -7.753 1.00 81.62 118 PHE A N 1
ATOM 852 C CA . PHE A 1 118 ? -3.200 2.852 -8.394 1.00 81.62 118 PHE A CA 1
ATOM 853 C C . PHE A 1 118 ? -2.443 2.106 -9.490 1.00 81.62 118 PHE A C 1
ATOM 855 O O . PHE A 1 118 ? -2.326 2.609 -10.606 1.00 81.62 118 PHE A O 1
ATOM 862 N N . THR A 1 119 ? -1.969 0.895 -9.209 1.00 75.62 119 THR A N 1
ATOM 863 C CA . THR A 1 119 ? -1.230 0.108 -10.194 1.00 75.62 119 THR A CA 1
ATOM 864 C C . THR A 1 119 ? -2.103 -0.224 -11.399 1.00 75.62 119 THR A C 1
ATOM 866 O O . THR A 1 119 ? -1.638 -0.158 -12.536 1.00 75.62 119 THR A O 1
ATOM 869 N N . LEU A 1 120 ? -3.392 -0.507 -11.184 1.00 77.75 120 LEU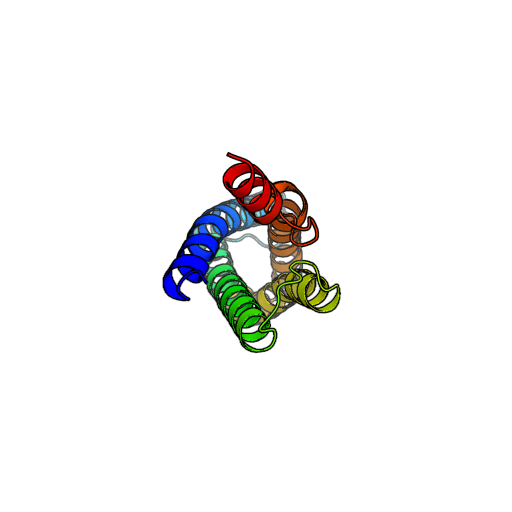 A N 1
ATOM 870 C CA . LEU A 1 120 ? -4.294 -0.903 -12.252 1.00 77.75 120 LEU A CA 1
ATOM 871 C C . LEU A 1 120 ? -4.810 0.278 -13.089 1.00 77.75 120 LEU A C 1
ATOM 873 O O . LEU A 1 120 ? -4.973 0.151 -14.303 1.00 77.75 120 LEU A O 1
ATOM 877 N N . LEU A 1 121 ? -5.106 1.418 -12.457 1.00 80.62 121 LEU A N 1
ATOM 878 C CA . LEU A 1 121 ? -5.736 2.561 -13.127 1.00 80.62 121 LEU A CA 1
ATOM 879 C C . LEU A 1 121 ? -4.738 3.627 -13.582 1.00 80.62 121 LEU A C 1
ATOM 881 O O . LEU A 1 121 ? -4.992 4.289 -14.591 1.00 80.62 121 LEU A O 1
ATOM 885 N N . VAL A 1 122 ? -3.627 3.788 -12.862 1.00 76.75 122 VAL A N 1
ATOM 886 C CA . V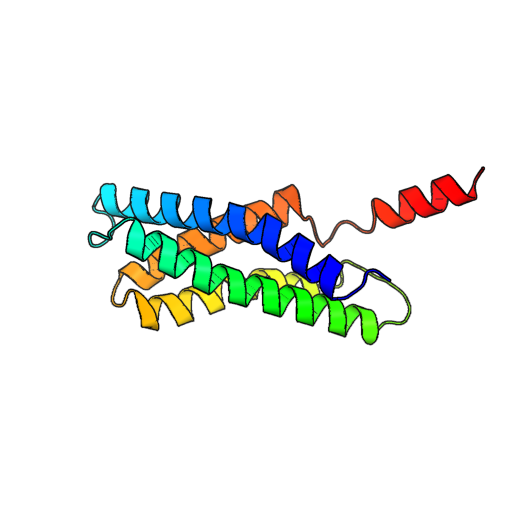AL A 1 122 ? -2.644 4.855 -13.092 1.00 76.75 122 VAL A CA 1
ATOM 887 C C . VAL A 1 122 ? -1.387 4.294 -13.745 1.00 76.75 122 VAL A C 1
ATOM 889 O O . VAL A 1 122 ? -1.039 4.716 -14.842 1.00 76.75 122 VAL A O 1
ATOM 892 N N . GLU A 1 123 ? -0.731 3.326 -13.102 1.00 72.25 123 GLU A N 1
ATOM 893 C CA . GLU A 1 123 ? 0.602 2.870 -13.527 1.00 72.25 123 GLU A CA 1
ATOM 894 C C . GLU A 1 123 ? 0.537 1.922 -14.729 1.00 72.25 123 GLU A C 1
ATOM 896 O O . GLU A 1 123 ? 1.429 1.947 -15.571 1.00 72.25 123 GLU A O 1
ATOM 901 N N . LYS A 1 124 ? -0.530 1.113 -14.830 1.00 70.06 124 LYS A N 1
ATOM 902 C CA . LYS A 1 124 ? -0.822 0.188 -15.941 1.00 70.06 124 LYS A CA 1
ATOM 903 C C . LYS A 1 124 ? 0.435 -0.533 -16.457 1.00 70.06 124 LYS A C 1
ATOM 905 O O . LYS A 1 124 ? 0.732 -0.447 -17.650 1.00 70.06 124 LYS A O 1
ATOM 910 N N . PRO A 1 125 ? 1.153 -1.295 -15.609 1.00 61.94 125 PRO A N 1
ATOM 911 C CA . PRO A 1 125 ? 2.459 -1.878 -15.946 1.00 61.94 125 PRO A CA 1
ATOM 912 C C . PRO A 1 125 ? 2.441 -2.876 -17.119 1.00 61.94 125 PRO A C 1
ATOM 914 O O . PRO A 1 125 ? 3.495 -3.313 -17.576 1.00 61.94 125 PRO A O 1
ATOM 917 N N . TRP A 1 126 ? 1.255 -3.264 -17.595 1.00 62.41 126 TRP A N 1
ATOM 918 C CA . TRP A 1 126 ? 1.038 -4.139 -18.749 1.00 62.41 126 TRP A CA 1
ATOM 919 C C . TRP A 1 126 ? 0.762 -3.396 -20.063 1.00 62.41 126 TRP A C 1
ATOM 921 O O . TRP A 1 126 ? 0.665 -4.048 -21.101 1.00 62.41 126 TRP A O 1
ATOM 931 N N . ARG A 1 127 ? 0.582 -2.066 -20.060 1.00 60.72 127 ARG A N 1
ATOM 932 C CA . ARG A 1 127 ? 0.559 -1.306 -21.316 1.00 60.72 127 ARG A CA 1
ATOM 933 C C . ARG A 1 127 ? 1.996 -1.207 -21.813 1.00 60.72 127 ARG A C 1
ATOM 935 O O . ARG A 1 127 ? 2.814 -0.524 -21.204 1.00 60.72 127 ARG A O 1
ATOM 942 N N . GLU A 1 128 ? 2.292 -1.902 -22.908 1.00 55.19 128 GLU A N 1
ATOM 943 C CA . GLU A 1 128 ? 3.500 -1.654 -23.691 1.00 55.19 128 GLU A CA 1
ATOM 944 C C . GLU A 1 128 ? 3.424 -0.208 -24.220 1.00 55.19 128 GLU A C 1
ATOM 946 O O . GLU A 1 128 ? 2.676 0.096 -25.143 1.00 55.19 128 GLU A O 1
ATOM 951 N N . ASP A 1 129 ? 4.171 0.676 -23.557 1.00 52.47 129 ASP A N 1
ATOM 952 C CA . ASP A 1 129 ? 4.767 1.892 -24.100 1.00 52.47 129 ASP A CA 1
ATOM 953 C C . ASP A 1 129 ? 3.857 3.000 -24.675 1.00 52.47 129 ASP A C 1
ATOM 955 O O . ASP A 1 129 ? 3.696 3.127 -25.885 1.00 52.47 129 ASP A O 1
ATOM 959 N N . ASP A 1 130 ? 3.472 3.969 -23.836 1.00 49.53 130 ASP A N 1
ATOM 960 C CA . ASP A 1 130 ? 3.314 5.349 -24.335 1.00 49.53 130 ASP A CA 1
ATOM 961 C C . ASP A 1 130 ? 4.710 5.939 -24.693 1.00 49.53 130 ASP A C 1
ATOM 963 O O . ASP A 1 130 ? 4.842 6.691 -25.650 1.00 49.53 130 ASP A O 1
ATOM 967 N N . ALA A 1 131 ? 5.797 5.492 -24.040 1.00 50.69 131 ALA A N 1
ATOM 968 C CA . ALA A 1 131 ? 7.165 5.989 -24.261 1.00 50.69 131 ALA A CA 1
ATOM 969 C C . ALA A 1 131 ? 7.858 5.485 -25.551 1.00 50.69 131 ALA A C 1
ATOM 971 O O . ALA A 1 131 ? 8.660 6.209 -26.142 1.00 50.69 131 ALA A O 1
ATOM 972 N N . ALA A 1 132 ? 7.581 4.259 -26.012 1.00 49.66 132 ALA A N 1
ATOM 973 C CA . ALA A 1 132 ? 8.093 3.752 -27.295 1.00 49.66 132 ALA A CA 1
ATOM 974 C C . ALA A 1 132 ? 7.258 4.224 -28.491 1.00 49.66 132 ALA A C 1
ATOM 976 O O . ALA A 1 132 ? 7.824 4.407 -29.568 1.00 49.66 132 ALA A O 1
ATOM 977 N N . VAL A 1 133 ? 5.959 4.495 -28.303 1.00 50.47 133 VAL A N 1
ATOM 978 C CA . VAL A 1 133 ? 5.132 5.177 -29.313 1.00 50.47 133 VAL A CA 1
ATOM 979 C C . VAL A 1 133 ? 5.620 6.617 -29.506 1.00 50.47 133 VAL A C 1
ATOM 981 O O . VAL A 1 133 ? 5.878 7.010 -30.640 1.00 50.47 133 VAL A O 1
ATOM 984 N N . GLU A 1 134 ? 5.886 7.356 -28.423 1.00 49.62 134 GLU A N 1
ATOM 985 C CA . GLU A 1 134 ? 6.430 8.725 -28.483 1.00 49.62 134 GLU A CA 1
ATOM 986 C C . GLU A 1 134 ? 7.850 8.768 -29.090 1.00 49.62 134 GLU A C 1
ATOM 988 O O . GLU A 1 134 ? 8.178 9.652 -29.885 1.00 49.62 134 GLU A O 1
ATOM 993 N N . ALA A 1 135 ? 8.702 7.779 -28.785 1.00 51.97 135 ALA A N 1
ATOM 994 C CA . ALA A 1 135 ? 10.036 7.655 -29.383 1.00 51.97 135 ALA A CA 1
ATOM 995 C C . ALA A 1 135 ? 9.995 7.274 -30.876 1.00 51.97 135 ALA A C 1
ATOM 997 O O . ALA A 1 135 ? 10.807 7.774 -31.658 1.00 51.97 135 ALA A O 1
ATOM 998 N N . MET A 1 136 ? 9.048 6.424 -31.292 1.00 49.50 136 MET A N 1
ATOM 999 C CA . MET A 1 136 ? 8.814 6.114 -32.706 1.00 49.50 136 MET A CA 1
ATOM 1000 C C . MET A 1 136 ? 8.275 7.327 -33.467 1.00 49.50 136 MET A C 1
ATOM 1002 O O . MET A 1 136 ? 8.739 7.604 -34.574 1.00 49.50 136 MET A O 1
ATOM 1006 N N . GLU A 1 137 ? 7.352 8.082 -32.873 1.00 49.91 137 GLU A N 1
ATOM 1007 C CA . GLU A 1 137 ? 6.769 9.282 -33.476 1.00 49.91 137 GLU A CA 1
ATOM 1008 C C . GLU A 1 137 ? 7.813 10.393 -33.654 1.00 49.91 137 GLU A C 1
ATOM 1010 O O . GLU A 1 137 ? 7.888 11.009 -34.716 1.00 49.91 137 GLU A O 1
ATOM 1015 N N . LYS A 1 138 ? 8.717 10.564 -32.682 1.00 48.38 138 LYS A N 1
ATOM 1016 C CA . LYS A 1 138 ? 9.822 11.531 -32.759 1.00 48.38 138 LYS A CA 1
ATOM 1017 C C . LYS A 1 138 ? 10.941 11.132 -33.730 1.00 48.38 138 LYS A C 1
ATOM 1019 O O . LYS A 1 138 ? 11.702 11.988 -34.153 1.00 48.38 138 LYS A O 1
ATOM 1024 N N . SER A 1 139 ? 11.049 9.851 -34.092 1.00 44.81 139 SER A N 1
ATOM 1025 C CA . SER A 1 139 ? 11.995 9.366 -35.116 1.00 44.81 139 SER A CA 1
ATOM 1026 C C . SER A 1 139 ? 11.467 9.480 -36.552 1.00 44.81 139 SER A C 1
ATOM 1028 O O . SER A 1 139 ? 12.197 9.209 -37.505 1.00 44.81 139 SER A O 1
ATOM 1030 N N . ARG A 1 140 ? 10.187 9.848 -36.706 1.00 48.16 140 ARG A N 1
ATOM 1031 C CA . ARG A 1 140 ? 9.500 10.005 -37.994 1.00 48.16 140 ARG A CA 1
ATOM 1032 C C . ARG A 1 140 ? 9.551 11.430 -38.558 1.00 48.16 140 ARG A C 1
ATOM 1034 O O . ARG A 1 140 ? 9.071 11.619 -39.674 1.00 48.16 140 ARG A O 1
ATOM 1041 N N . TRP A 1 141 ? 10.130 12.381 -37.821 1.00 46.41 141 TRP A N 1
ATOM 1042 C CA . TRP A 1 141 ? 10.297 13.782 -38.214 1.00 46.41 141 TRP A CA 1
ATOM 1043 C C . TRP A 1 141 ? 11.757 14.212 -38.105 1.00 46.41 141 TRP A C 1
ATOM 1045 O O . TRP A 1 141 ? 12.330 14.070 -37.001 1.00 46.41 141 TRP A O 1
#

Sequence (141 aa):
MPSFSATLTGHMISGAIKAVIAALMLFATSATGAISEITLSHALTFAFVAMILVETVSAVMFHVVALRRRHPRPGSTAVTVVDLALPPLAALLFGTILLGGGIVIAAAICFTIVFWVFTLLVEKPWREDDAAVEAMEKSRW

Foldseek 3Di:
DDDLVVQLVVLVVLLLVLLLQLLVQLQVCLVVVVDPHDDSVLSSVLSNQLSNVLSVVLSVLVVVVCVVDPDDDQADVVSVVCSLPSSLVSLLVSCCVRPNDPSSVVSSVSSSVSSCCCCVPPVVSNPGDPPVVVVVVVVVD